Protein AF-A0A0R2S0A8-F1 (afdb_monomer_lite)

Sequence (64 aa):
DDDKYKIPGLIADLQDDFEVYYNKNLSLCTIRHYAKDSTFDFLKQREVILEQRSRNTLQLVVKE

pLDDT: mean 85.58, std 9.64, range [60.06, 97.44]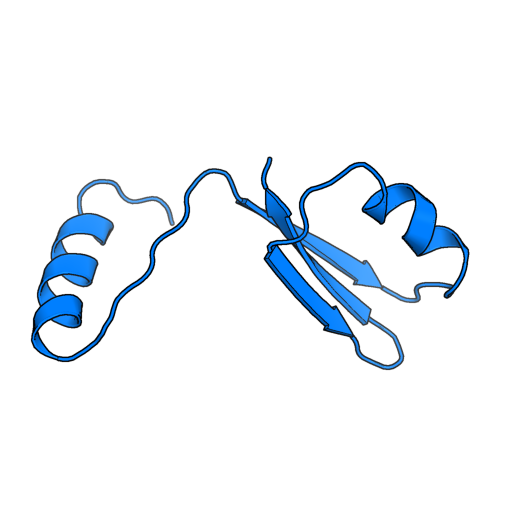

Foldseek 3Di:
DPDVVPVVVVQVVVVVPDDDDDDPQKDKDKDFQDDPPVVVVVVVVWAWPDWDDDPTMIITITHD

Secondary structure (DSSP, 8-state):
---TTTHHHHHHHHHTTS------SEEEEEEES--TTTHHHHHTTS-EEEEEE-SSEEEEEEE-

Structure (mmCIF, N/CA/C/O backbone):
data_AF-A0A0R2S0A8-F1
#
_entry.id   AF-A0A0R2S0A8-F1
#
loop_
_atom_site.group_PDB
_atom_site.id
_atom_site.type_symbol
_atom_site.label_atom_id
_atom_site.label_alt_id
_atom_site.label_comp_id
_atom_site.label_asym_id
_atom_site.label_entity_id
_atom_site.label_seq_id
_atom_site.pdbx_PDB_ins_code
_atom_site.Cartn_x
_atom_site.Cartn_y
_atom_site.Cartn_z
_atom_site.occupancy
_atom_site.B_iso_or_equiv
_atom_site.auth_seq_id
_atom_site.auth_comp_id
_atom_site.auth_asym_id
_atom_site.auth_atom_id
_atom_site.pdbx_PDB_model_num
ATOM 1 N N . ASP A 1 1 ? -9.412 9.439 -1.311 1.00 60.06 1 ASP A N 1
ATOM 2 C CA . ASP A 1 1 ? -9.567 8.290 -0.400 1.00 60.06 1 ASP A CA 1
ATOM 3 C C . ASP A 1 1 ? -9.071 8.501 1.032 1.00 60.06 1 ASP A C 1
ATOM 5 O O . ASP A 1 1 ? -9.450 7.704 1.875 1.00 60.06 1 ASP A O 1
ATOM 9 N N . ASP A 1 2 ? -8.355 9.583 1.379 1.00 67.44 2 ASP A N 1
ATOM 10 C CA . ASP A 1 2 ? -8.069 9.934 2.791 1.00 67.44 2 ASP A CA 1
ATOM 11 C C . ASP A 1 2 ? -9.226 10.736 3.427 1.00 67.44 2 ASP A C 1
ATOM 13 O O . ASP A 1 2 ? -9.132 11.941 3.677 1.00 67.44 2 ASP A O 1
ATOM 17 N N . ASP A 1 3 ? -10.379 10.084 3.601 1.00 78.44 3 ASP A N 1
ATOM 18 C CA . ASP A 1 3 ? -11.537 10.690 4.266 1.00 78.44 3 ASP A CA 1
ATOM 19 C C . ASP A 1 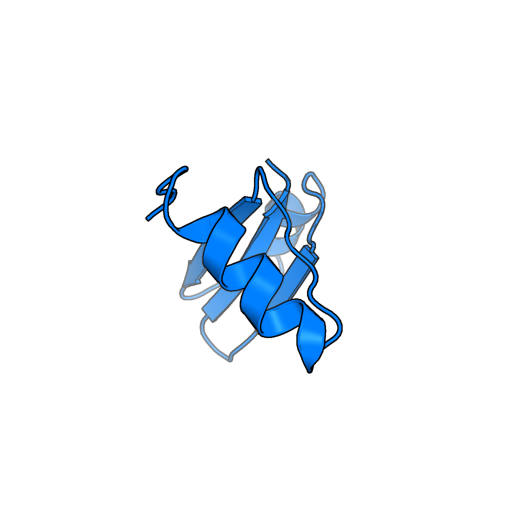3 ? -11.378 10.597 5.790 1.00 78.44 3 ASP A C 1
ATOM 21 O O . ASP A 1 3 ? -11.583 9.548 6.411 1.00 78.44 3 ASP A O 1
ATOM 25 N N . LYS A 1 4 ? -11.038 11.739 6.395 1.00 76.62 4 LYS A N 1
ATOM 26 C CA . LYS A 1 4 ? -10.765 11.887 7.830 1.00 76.62 4 LYS A CA 1
ATOM 27 C C . LYS A 1 4 ? -11.918 11.455 8.737 1.00 76.62 4 LYS A C 1
ATOM 29 O O . LYS A 1 4 ? -11.672 11.218 9.915 1.00 76.62 4 LYS A O 1
ATOM 34 N N . TYR A 1 5 ? -13.141 11.356 8.220 1.00 81.00 5 TYR A N 1
ATOM 35 C CA . TYR A 1 5 ? -14.309 10.969 9.009 1.00 81.00 5 TYR A CA 1
ATOM 36 C C . TYR A 1 5 ? -14.656 9.483 8.888 1.00 81.00 5 TYR A C 1
ATOM 38 O O . TYR A 1 5 ? -15.319 8.951 9.772 1.00 81.00 5 TYR A O 1
ATOM 46 N N . LYS A 1 6 ? -14.197 8.796 7.833 1.00 84.38 6 LYS A N 1
ATOM 47 C CA . LYS A 1 6 ? -14.526 7.378 7.588 1.00 84.38 6 LYS A CA 1
ATOM 48 C C . LYS A 1 6 ? -13.444 6.419 8.063 1.00 84.38 6 LYS A C 1
ATOM 50 O O . LYS A 1 6 ? -13.757 5.364 8.604 1.00 84.38 6 LYS A O 1
ATOM 55 N N . ILE A 1 7 ? -12.179 6.790 7.875 1.00 88.00 7 ILE A N 1
ATOM 56 C CA . ILE A 1 7 ? -11.037 5.926 8.197 1.00 88.00 7 ILE A CA 1
ATOM 57 C C . ILE A 1 7 ? -10.963 5.584 9.700 1.00 88.00 7 ILE A C 1
ATOM 59 O O . I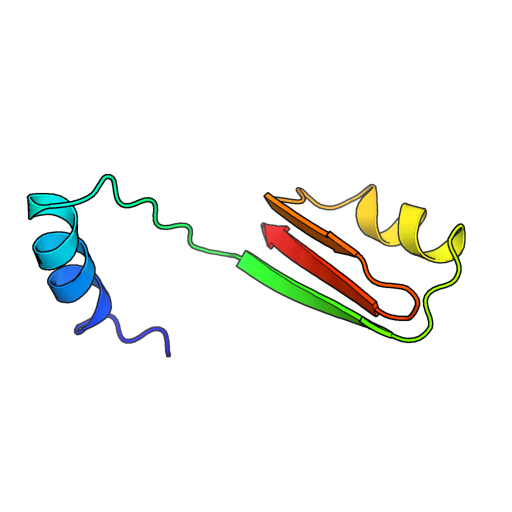LE A 1 7 ? -10.757 4.412 10.008 1.00 88.00 7 ILE A O 1
ATOM 63 N N . PRO A 1 8 ? -11.168 6.523 10.652 1.00 89.75 8 PRO A N 1
ATOM 64 C CA . PRO A 1 8 ? -11.046 6.197 12.075 1.00 89.75 8 PRO A CA 1
ATOM 65 C C . PRO A 1 8 ? -12.086 5.187 12.569 1.00 89.75 8 PRO A C 1
ATOM 67 O O . PRO A 1 8 ? -11.732 4.292 13.328 1.00 89.75 8 PRO A O 1
ATOM 70 N N . GLY A 1 9 ? -13.343 5.313 12.124 1.00 91.50 9 GLY A N 1
ATOM 71 C CA . GLY A 1 9 ? -14.412 4.383 12.506 1.00 91.50 9 GLY A CA 1
ATOM 72 C C . GLY A 1 9 ? -14.141 2.973 11.992 1.00 91.50 9 GLY A C 1
ATOM 73 O O . GLY A 1 9 ? -14.180 2.024 12.760 1.00 91.50 9 GLY A O 1
ATOM 74 N N . LEU A 1 10 ? -13.734 2.854 10.724 1.00 91.75 10 LEU A N 1
ATOM 75 C CA . LEU A 1 10 ? -13.388 1.561 10.136 1.00 91.75 10 LEU A CA 1
ATOM 76 C C . LEU A 1 10 ? -12.208 0.879 10.848 1.00 91.75 10 LEU A C 1
ATOM 78 O O . LEU A 1 10 ? -12.223 -0.333 11.024 1.00 91.75 10 LEU A O 1
ATOM 82 N N . ILE A 1 11 ? -11.177 1.639 11.238 1.00 91.75 11 ILE A N 1
ATOM 83 C CA . ILE A 1 11 ? -10.046 1.079 11.992 1.00 91.75 11 ILE A CA 1
ATOM 84 C C . ILE A 1 11 ? -10.521 0.559 13.349 1.00 91.75 11 ILE A C 1
ATOM 86 O O . ILE A 1 11 ? -10.128 -0.542 13.717 1.00 91.75 11 ILE A O 1
ATOM 90 N N . ALA A 1 12 ? -11.360 1.318 14.062 1.00 93.50 12 ALA A N 1
ATOM 91 C CA . ALA A 1 12 ? -11.889 0.900 15.357 1.00 93.50 12 ALA A CA 1
ATOM 92 C C . ALA A 1 12 ? -12.697 -0.402 15.240 1.00 93.50 12 ALA A C 1
ATOM 94 O O . ALA A 1 12 ? -12.412 -1.346 15.965 1.00 93.50 12 ALA A O 1
ATOM 95 N N . ASP A 1 13 ? -13.608 -0.485 14.267 1.00 95.50 13 ASP A N 1
ATOM 96 C CA . ASP A 1 13 ? -14.435 -1.679 14.045 1.00 95.50 13 ASP A CA 1
ATOM 97 C C . ASP A 1 13 ? -13.585 -2.921 13.708 1.00 95.50 13 ASP A C 1
ATOM 99 O O . ASP A 1 13 ? -13.891 -4.030 14.131 1.00 95.50 13 ASP A O 1
ATOM 103 N N . LEU A 1 14 ? -12.495 -2.758 12.947 1.00 95.25 14 LEU A N 1
ATOM 104 C CA . LEU A 1 14 ? -11.601 -3.868 12.594 1.00 95.25 14 LEU A CA 1
ATOM 105 C C . LEU A 1 14 ? -10.672 -4.283 13.742 1.00 95.25 14 LEU A C 1
ATOM 107 O O . LEU A 1 14 ? -10.218 -5.424 13.765 1.00 95.25 14 LEU A O 1
ATOM 111 N N . GLN A 1 15 ? -10.363 -3.378 14.673 1.00 95.62 15 GLN A N 1
ATOM 112 C CA . GLN A 1 15 ? -9.488 -3.664 15.813 1.00 95.62 15 GLN A CA 1
ATOM 113 C C . GLN A 1 15 ? -10.123 -4.597 16.847 1.00 95.62 15 GLN A C 1
ATOM 115 O O . GLN A 1 15 ? -9.391 -5.207 17.626 1.00 95.62 15 GLN A O 1
ATOM 120 N N . ASP A 1 16 ? -11.450 -4.738 16.833 1.00 96.44 16 ASP A N 1
ATOM 121 C CA . ASP A 1 16 ? -12.161 -5.676 17.703 1.00 96.44 16 ASP A CA 1
ATOM 122 C C . ASP A 1 16 ? -11.807 -7.140 17.374 1.00 96.44 16 ASP A C 1
ATOM 124 O O . ASP A 1 16 ? -11.667 -7.962 18.280 1.00 96.44 16 ASP A O 1
ATOM 128 N N . ASP A 1 17 ? -11.592 -7.448 16.089 1.00 97.44 17 ASP A N 1
ATOM 129 C CA . ASP A 1 17 ? -11.343 -8.811 15.598 1.00 97.44 17 ASP A CA 1
ATOM 130 C C . ASP A 1 17 ? -9.904 -9.038 15.092 1.00 97.44 17 ASP A C 1
ATOM 132 O O . ASP A 1 17 ? -9.456 -10.184 14.972 1.00 97.44 17 ASP A O 1
ATOM 136 N N . PHE A 1 18 ? -9.165 -7.969 14.771 1.00 96.12 18 PHE A N 1
ATOM 137 C CA . PHE A 1 18 ? -7.863 -8.049 14.105 1.00 96.12 18 PHE A CA 1
ATOM 138 C C . PHE A 1 18 ? -6.819 -7.108 14.707 1.00 96.12 18 PHE A C 1
ATOM 140 O O . PHE A 1 18 ? -7.107 -6.019 15.194 1.00 96.12 18 PHE A O 1
ATOM 147 N N . GLU A 1 19 ? -5.548 -7.482 14.571 1.00 94.31 19 GLU A N 1
ATOM 148 C CA . GLU A 1 19 ? -4.447 -6.561 14.830 1.00 94.31 19 GLU A CA 1
ATOM 149 C C . GLU A 1 19 ? -4.261 -5.626 13.625 1.00 94.31 19 GLU A C 1
ATOM 151 O O . GLU A 1 19 ? -3.728 -6.011 12.580 1.00 94.31 19 GLU A O 1
ATOM 156 N N . VAL A 1 20 ? -4.754 -4.393 13.749 1.00 93.25 20 VAL A N 1
ATOM 157 C CA . VAL A 1 20 ? -4.763 -3.418 12.650 1.00 93.25 20 VAL A CA 1
ATOM 158 C C . VAL A 1 20 ? -3.565 -2.476 12.738 1.00 93.25 20 VAL A C 1
ATOM 160 O O . VAL A 1 20 ? -3.400 -1.740 13.711 1.00 93.25 20 VAL A O 1
ATOM 163 N N . TYR A 1 21 ? -2.783 -2.430 11.658 1.00 89.56 21 TYR A N 1
ATOM 164 C CA . TYR A 1 21 ? -1.679 -1.493 11.461 1.00 89.56 21 TYR A CA 1
ATOM 165 C C . TYR A 1 21 ? -2.052 -0.453 10.403 1.00 89.56 21 TYR A C 1
ATOM 167 O O . TYR A 1 21 ? -2.492 -0.804 9.3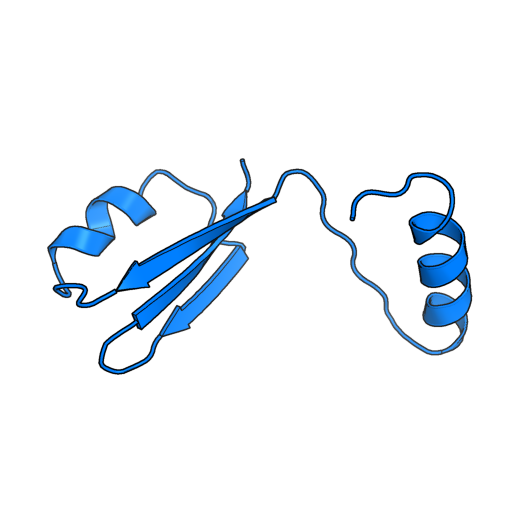08 1.00 89.56 21 TYR A O 1
ATOM 175 N N . TYR A 1 22 ? -1.859 0.831 10.713 1.00 88.50 22 TYR A N 1
ATOM 176 C CA . TYR A 1 22 ? -2.177 1.929 9.802 1.00 88.50 22 TYR A CA 1
ATOM 177 C C . TYR A 1 22 ? -1.034 2.942 9.715 1.00 88.50 22 TYR A C 1
ATOM 179 O O . TYR A 1 22 ? -0.666 3.579 10.704 1.00 88.50 22 TYR A O 1
ATOM 187 N N . ASN A 1 23 ? -0.515 3.134 8.502 1.00 89.12 23 ASN A N 1
ATOM 188 C CA . ASN A 1 23 ? 0.636 3.987 8.230 1.00 89.12 23 ASN A CA 1
ATOM 189 C C . ASN A 1 23 ? 0.204 5.176 7.363 1.00 89.12 23 ASN A C 1
ATOM 191 O O . ASN A 1 23 ? -0.488 5.008 6.360 1.00 89.12 23 ASN A O 1
ATOM 195 N N . LYS A 1 24 ? 0.642 6.382 7.734 1.00 88.50 24 LYS A N 1
ATOM 196 C CA . LYS A 1 24 ? 0.457 7.611 6.946 1.00 88.50 24 LYS A CA 1
ATOM 197 C C . LYS A 1 24 ? 1.757 8.004 6.247 1.00 88.50 24 LYS A C 1
ATOM 199 O O . LYS A 1 24 ? 2.821 7.507 6.608 1.00 88.50 24 LYS A O 1
ATOM 204 N N . ASN A 1 25 ? 1.652 8.944 5.306 1.00 90.25 25 ASN A N 1
ATOM 205 C CA . ASN A 1 25 ? 2.783 9.508 4.558 1.00 90.25 25 ASN A CA 1
ATOM 206 C C . ASN A 1 25 ? 3.536 8.421 3.782 1.00 90.25 25 ASN A C 1
ATOM 208 O O . ASN A 1 25 ? 4.742 8.231 3.930 1.00 90.25 25 ASN A O 1
ATOM 212 N N . LEU A 1 26 ? 2.772 7.649 3.010 1.00 90.69 26 LEU A N 1
ATOM 213 C CA . LEU A 1 26 ? 3.286 6.601 2.146 1.00 90.69 26 LEU A CA 1
ATOM 214 C C . LEU A 1 26 ? 2.997 6.953 0.693 1.00 90.69 26 LEU A C 1
ATOM 216 O O . LEU A 1 26 ? 1.915 7.428 0.357 1.00 90.69 26 LEU A O 1
ATOM 220 N N . SER A 1 27 ? 3.944 6.621 -0.169 1.00 90.56 27 SER A N 1
ATOM 221 C CA . SER A 1 27 ? 3.835 6.745 -1.613 1.00 90.56 27 SER A CA 1
ATOM 222 C C . SER A 1 27 ? 3.903 5.360 -2.263 1.00 90.56 27 SER A C 1
ATOM 224 O O . SER A 1 27 ? 4.792 4.560 -1.965 1.00 90.56 27 SER A O 1
ATOM 226 N N . LEU A 1 28 ? 2.976 5.083 -3.186 1.00 91.75 28 LEU A N 1
ATOM 227 C CA . LEU A 1 28 ? 2.991 3.883 -4.026 1.00 91.75 28 LEU A CA 1
ATOM 228 C C . LEU A 1 28 ? 3.720 4.182 -5.339 1.00 91.75 28 LEU A C 1
ATOM 230 O O . LEU A 1 28 ? 3.236 4.944 -6.175 1.00 91.75 28 LEU A O 1
ATOM 234 N N . CYS A 1 29 ? 4.867 3.544 -5.554 1.00 89.38 29 CYS A N 1
ATOM 235 C CA . CYS A 1 29 ? 5.621 3.631 -6.799 1.00 89.38 29 CYS A CA 1
ATOM 236 C C . CYS A 1 29 ? 5.465 2.335 -7.600 1.00 89.38 29 CYS A C 1
ATOM 238 O O . CYS A 1 29 ? 5.548 1.238 -7.054 1.00 89.38 29 CYS A O 1
ATOM 240 N N . THR A 1 30 ? 5.243 2.448 -8.911 1.00 91.25 30 THR A N 1
ATOM 241 C CA . THR A 1 30 ? 5.200 1.295 -9.819 1.00 91.25 30 THR A CA 1
ATOM 242 C C . THR A 1 30 ? 6.138 1.532 -10.994 1.00 91.25 30 THR A C 1
ATOM 244 O O . THR A 1 30 ? 5.918 2.435 -11.798 1.00 91.25 30 THR A O 1
ATOM 247 N N . ILE A 1 31 ? 7.163 0.690 -11.119 1.00 87.88 31 ILE A N 1
ATOM 248 C CA . ILE A 1 31 ? 8.140 0.723 -12.208 1.00 87.88 31 ILE A CA 1
ATOM 249 C C . ILE A 1 31 ? 7.842 -0.440 -13.153 1.00 87.88 31 ILE A C 1
ATOM 251 O O . ILE A 1 31 ? 7.888 -1.609 -12.765 1.00 87.88 31 ILE A O 1
ATOM 255 N N . ARG A 1 32 ? 7.530 -0.121 -14.410 1.00 89.88 32 ARG A N 1
ATOM 256 C CA . ARG A 1 32 ? 7.287 -1.106 -15.472 1.00 89.88 32 ARG A CA 1
ATOM 257 C C . ARG A 1 32 ? 8.542 -1.302 -16.310 1.00 89.88 32 ARG A C 1
ATOM 259 O O . ARG A 1 32 ? 9.319 -0.370 -16.470 1.00 89.88 32 ARG A O 1
ATOM 266 N N . HIS A 1 33 ? 8.706 -2.505 -16.854 1.00 88.06 33 HIS A N 1
ATOM 267 C CA . HIS A 1 33 ? 9.850 -2.898 -17.681 1.00 88.06 33 HIS A CA 1
ATOM 268 C C . HIS A 1 33 ? 11.192 -2.552 -17.022 1.00 88.06 33 HIS A C 1
ATOM 270 O O . HIS A 1 33 ? 12.103 -2.037 -17.665 1.00 88.06 33 HIS A O 1
ATOM 276 N N . TYR A 1 34 ? 11.292 -2.788 -15.711 1.00 77.88 34 TYR A N 1
ATOM 277 C CA . TYR A 1 34 ? 12.469 -2.399 -14.950 1.00 77.88 34 TYR A CA 1
ATOM 278 C C . TYR A 1 34 ? 13.692 -3.240 -15.353 1.00 77.88 34 TYR A C 1
ATOM 280 O O . TYR A 1 34 ? 13.612 -4.465 -15.464 1.00 77.88 34 TYR A O 1
ATOM 288 N N . ALA A 1 35 ? 14.841 -2.589 -15.530 1.00 77.31 35 ALA A N 1
ATOM 289 C CA . ALA A 1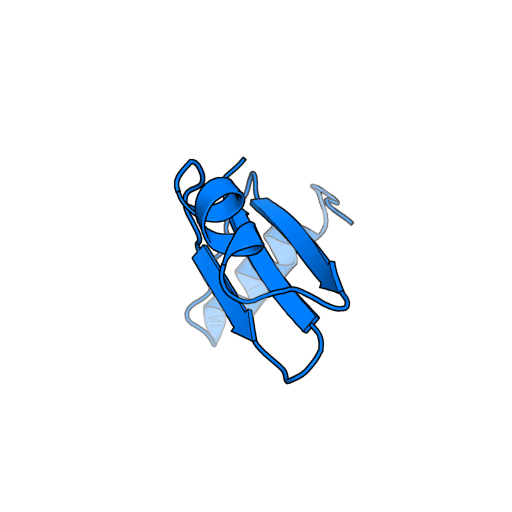 35 ? 16.130 -3.270 -15.575 1.00 77.31 35 ALA A CA 1
ATOM 290 C C . ALA A 1 35 ? 16.631 -3.461 -14.136 1.00 77.31 35 ALA A C 1
ATOM 292 O O . ALA A 1 35 ? 16.474 -2.565 -13.305 1.00 77.31 35 ALA A O 1
ATOM 293 N N . LYS A 1 36 ? 17.208 -4.630 -13.818 1.00 67.31 36 LYS A N 1
ATOM 294 C CA . LYS A 1 36 ? 17.623 -4.969 -12.441 1.00 67.31 36 LYS A CA 1
ATOM 295 C C . LYS A 1 36 ? 18.590 -3.945 -11.831 1.00 67.31 36 LYS A C 1
ATOM 297 O O . LYS A 1 36 ? 18.520 -3.724 -10.625 1.00 67.31 36 LYS A O 1
ATOM 302 N N . ASP A 1 37 ? 19.414 -3.307 -12.657 1.00 65.81 37 ASP A N 1
ATOM 303 C CA . ASP A 1 37 ? 20.497 -2.437 -12.194 1.00 65.81 37 ASP A CA 1
ATOM 304 C C . ASP A 1 37 ? 20.049 -0.981 -11.981 1.00 65.81 37 ASP A C 1
ATOM 306 O O . ASP A 1 37 ? 20.497 -0.331 -11.042 1.00 65.81 37 ASP A O 1
ATOM 310 N N . SER A 1 38 ? 19.102 -0.469 -12.777 1.00 64.56 38 SER A N 1
ATOM 311 C CA . SER A 1 38 ? 18.681 0.941 -12.707 1.00 64.56 38 SER A CA 1
ATOM 312 C C . SER A 1 38 ? 17.713 1.243 -11.560 1.00 64.56 38 SER A C 1
ATOM 314 O O . SER A 1 38 ? 17.578 2.389 -11.142 1.00 64.56 38 SER A O 1
ATOM 316 N N . THR A 1 39 ? 17.009 0.233 -11.041 1.00 64.81 39 THR A N 1
ATOM 317 C CA . THR A 1 39 ? 16.057 0.423 -9.933 1.00 64.81 39 THR A CA 1
ATOM 318 C C . THR A 1 39 ? 16.729 0.591 -8.577 1.00 64.81 39 THR A C 1
ATOM 320 O O . THR A 1 39 ? 16.116 1.129 -7.659 1.00 64.81 39 THR A O 1
ATOM 323 N N . PHE A 1 40 ? 17.977 0.143 -8.434 1.00 66.44 40 PHE A N 1
ATOM 324 C CA . PHE A 1 40 ? 18.649 0.086 -7.138 1.00 66.44 40 PHE A CA 1
ATOM 325 C C . PHE A 1 40 ? 18.989 1.477 -6.590 1.00 66.44 40 PHE A C 1
ATOM 327 O O . PHE A 1 40 ? 18.890 1.711 -5.388 1.00 66.44 40 PHE A O 1
ATOM 334 N N . ASP A 1 41 ? 19.330 2.424 -7.461 1.00 70.00 41 ASP A N 1
ATOM 335 C CA . ASP A 1 41 ? 19.703 3.773 -7.029 1.00 70.00 41 ASP A CA 1
ATOM 336 C C . ASP A 1 41 ? 18.490 4.620 -6.620 1.00 70.00 41 ASP A C 1
ATOM 338 O O . ASP A 1 41 ? 18.591 5.416 -5.689 1.00 70.00 41 ASP A O 1
ATOM 342 N N . PHE A 1 42 ? 17.319 4.384 -7.225 1.00 70.94 42 PHE A N 1
ATOM 343 C CA . PHE A 1 42 ? 16.054 4.977 -6.770 1.00 70.94 42 PHE A CA 1
ATOM 344 C C . PHE A 1 42 ? 15.640 4.456 -5.383 1.00 70.94 42 PHE A C 1
ATOM 346 O O . PHE A 1 42 ? 15.102 5.204 -4.568 1.00 70.94 42 PHE A O 1
ATOM 353 N N . LEU A 1 43 ? 15.911 3.176 -5.114 1.00 72.50 43 LEU A N 1
ATOM 354 C CA . LEU A 1 43 ? 15.585 2.509 -3.854 1.00 72.50 43 LEU A CA 1
ATOM 355 C C . LEU A 1 43 ? 16.507 2.913 -2.700 1.00 72.50 43 LEU A C 1
ATOM 357 O O . LEU A 1 43 ? 16.038 3.065 -1.578 1.00 72.50 43 LEU A O 1
ATOM 361 N N . LYS A 1 44 ? 17.804 3.128 -2.960 1.00 71.38 44 LYS A N 1
ATOM 362 C CA . LYS A 1 44 ? 18.818 3.423 -1.925 1.00 71.38 44 LYS A CA 1
ATOM 363 C C . LYS A 1 44 ? 18.511 4.643 -1.050 1.00 71.38 44 LYS A C 1
ATOM 365 O O . LYS A 1 44 ? 19.059 4.739 0.042 1.00 71.38 44 LYS A O 1
ATOM 370 N N . GLN A 1 45 ? 17.696 5.582 -1.528 1.00 75.06 45 GLN A N 1
ATOM 371 C CA . GLN A 1 45 ? 17.403 6.833 -0.821 1.00 75.06 45 GLN A CA 1
ATOM 372 C C . GLN A 1 45 ? 16.044 6.839 -0.109 1.00 75.06 45 GLN A C 1
ATOM 374 O O . GLN A 1 45 ? 15.686 7.855 0.480 1.00 75.06 45 GLN A O 1
ATOM 379 N N . ARG A 1 46 ? 15.268 5.749 -0.173 1.00 81.75 46 ARG A N 1
ATOM 380 C CA . ARG A 1 46 ? 13.902 5.705 0.366 1.00 81.75 46 ARG A CA 1
ATOM 381 C C . ARG A 1 46 ? 13.729 4.570 1.365 1.00 81.75 46 ARG A C 1
ATOM 383 O O . ARG A 1 46 ? 14.247 3.474 1.172 1.00 81.75 46 ARG A O 1
ATOM 390 N N . GLU A 1 47 ? 12.950 4.823 2.411 1.00 89.44 47 GLU A N 1
ATOM 391 C CA . GLU A 1 47 ? 12.529 3.786 3.353 1.00 89.44 47 GLU A CA 1
ATOM 392 C C . GLU A 1 47 ? 11.429 2.940 2.692 1.00 89.44 47 GLU A C 1
ATOM 394 O O . GLU A 1 47 ? 10.291 3.389 2.532 1.00 89.44 47 GLU A O 1
ATOM 399 N N . VAL A 1 48 ? 11.786 1.733 2.245 1.00 89.94 48 VAL A N 1
ATOM 400 C CA . VAL A 1 48 ? 10.853 0.787 1.615 1.00 89.94 48 VAL A CA 1
ATOM 401 C C . VAL A 1 48 ? 10.124 0.000 2.698 1.00 89.94 48 VAL A C 1
ATOM 403 O O . VAL A 1 48 ? 10.745 -0.732 3.462 1.00 89.94 48 VAL A O 1
ATOM 406 N N . ILE A 1 49 ? 8.799 0.128 2.730 1.00 91.94 49 ILE A N 1
ATOM 407 C CA . ILE A 1 49 ? 7.918 -0.582 3.666 1.00 91.94 49 ILE A CA 1
ATOM 408 C C . ILE A 1 49 ? 7.438 -1.906 3.063 1.00 91.94 49 ILE A C 1
ATOM 410 O O . ILE A 1 49 ? 7.295 -2.901 3.769 1.00 91.94 49 ILE A O 1
ATOM 414 N N . LEU A 1 50 ? 7.200 -1.929 1.748 1.00 91.62 50 LEU A N 1
ATOM 415 C CA . LEU A 1 50 ? 6.778 -3.123 1.021 1.00 91.62 50 LEU A CA 1
ATOM 416 C C . LEU A 1 50 ? 7.377 -3.133 -0.386 1.00 91.62 50 LEU A C 1
ATOM 418 O O . LEU A 1 50 ? 7.297 -2.133 -1.100 1.00 91.62 50 LEU A O 1
ATOM 422 N N . GLU A 1 51 ? 7.907 -4.281 -0.801 1.00 91.50 51 GLU A N 1
ATOM 423 C CA . GLU A 1 51 ? 8.335 -4.547 -2.175 1.00 91.50 51 GLU A CA 1
ATOM 424 C C . GLU A 1 51 ? 7.569 -5.746 -2.739 1.00 91.50 51 GLU A C 1
ATOM 426 O O . GLU A 1 51 ? 7.564 -6.831 -2.160 1.00 91.50 51 GLU A O 1
ATOM 431 N N . GLN A 1 52 ? 6.964 -5.565 -3.912 1.00 92.88 52 GLN A N 1
ATOM 432 C CA . GLN A 1 52 ? 6.394 -6.645 -4.704 1.00 92.88 52 GLN A CA 1
ATOM 433 C C . GLN A 1 52 ? 7.016 -6.648 -6.100 1.00 92.88 52 GLN A C 1
ATOM 435 O O . GLN A 1 52 ? 6.936 -5.674 -6.854 1.00 92.88 52 GLN A O 1
ATOM 440 N N . ARG A 1 53 ? 7.597 -7.786 -6.484 1.00 90.00 53 ARG A N 1
ATOM 441 C CA . ARG A 1 53 ? 8.310 -7.940 -7.751 1.00 90.00 53 ARG A CA 1
ATOM 442 C C . ARG A 1 53 ? 7.679 -9.014 -8.627 1.00 90.00 53 ARG A C 1
ATOM 444 O O . ARG A 1 53 ? 7.484 -10.149 -8.205 1.00 90.00 53 ARG A O 1
ATOM 451 N N . SER A 1 54 ? 7.423 -8.668 -9.883 1.00 89.44 54 SER A N 1
ATOM 452 C CA . SER A 1 54 ? 7.095 -9.605 -10.960 1.00 89.44 54 SER A CA 1
ATOM 453 C C . SER A 1 54 ? 8.162 -9.553 -12.059 1.00 89.44 54 SER A C 1
ATOM 455 O O . SER A 1 54 ? 9.155 -8.825 -11.954 1.00 89.44 54 SER A O 1
ATOM 457 N N . ARG A 1 55 ? 7.964 -10.316 -13.143 1.00 87.81 55 ARG A N 1
ATOM 458 C CA . ARG A 1 55 ? 8.896 -10.335 -14.285 1.00 87.81 55 ARG A CA 1
ATOM 459 C C . ARG A 1 55 ? 9.087 -8.955 -14.917 1.00 87.81 55 ARG A C 1
ATOM 461 O O . ARG A 1 55 ? 10.202 -8.622 -15.288 1.00 87.81 55 ARG A O 1
ATOM 468 N N . ASN A 1 56 ? 8.017 -8.162 -14.998 1.00 89.75 56 ASN A N 1
ATOM 469 C CA . ASN A 1 56 ? 8.008 -6.896 -15.738 1.00 89.75 56 ASN A CA 1
ATOM 470 C C . ASN A 1 56 ? 7.644 -5.689 -14.869 1.00 89.75 56 ASN A C 1
ATOM 472 O O . ASN A 1 56 ? 7.593 -4.569 -15.374 1.00 89.75 56 ASN A O 1
ATOM 476 N N . THR A 1 57 ? 7.317 -5.882 -13.593 1.00 91.25 57 THR A N 1
ATOM 477 C CA . THR A 1 57 ? 6.848 -4.794 -12.729 1.00 91.25 57 THR A CA 1
ATOM 478 C C . THR A 1 57 ? 7.453 -4.910 -11.344 1.00 91.25 57 THR A C 1
ATOM 480 O O . THR A 1 57 ? 7.463 -5.994 -10.763 1.00 91.25 57 THR A O 1
ATOM 483 N N . LEU A 1 58 ? 7.948 -3.786 -10.841 1.00 90.81 58 LEU A N 1
ATOM 484 C CA . LEU A 1 58 ? 8.371 -3.603 -9.465 1.00 90.81 58 LEU A CA 1
ATOM 485 C C . LEU A 1 58 ? 7.419 -2.591 -8.833 1.00 90.81 58 LEU A C 1
ATOM 487 O O . LEU A 1 58 ? 7.304 -1.467 -9.324 1.00 90.81 58 LEU A O 1
ATOM 491 N N . GLN A 1 59 ? 6.713 -3.003 -7.789 1.00 93.00 59 GLN A N 1
ATOM 492 C CA . GLN A 1 59 ? 5.808 -2.154 -7.031 1.00 93.00 59 GLN A CA 1
ATOM 493 C C . GLN A 1 59 ? 6.346 -1.984 -5.615 1.00 93.00 59 GLN A C 1
ATOM 495 O O . GLN A 1 59 ? 6.790 -2.945 -4.989 1.00 93.00 59 GLN A O 1
ATOM 500 N N . LEU A 1 60 ? 6.347 -0.742 -5.146 1.00 91.69 60 LEU A N 1
ATOM 501 C CA . LEU A 1 60 ? 7.004 -0.336 -3.914 1.00 91.69 60 LEU A CA 1
ATOM 502 C C . LEU A 1 60 ? 6.079 0.575 -3.125 1.00 91.69 60 LEU A C 1
ATOM 504 O O . LEU A 1 60 ? 5.542 1.535 -3.678 1.00 91.69 60 LEU A O 1
ATOM 508 N N . VAL A 1 61 ? 5.954 0.311 -1.832 1.00 93.06 61 VAL A N 1
ATOM 509 C CA . VAL A 1 61 ? 5.392 1.258 -0.871 1.00 93.06 61 VAL A CA 1
ATOM 510 C C . VAL A 1 61 ? 6.562 1.856 -0.113 1.00 93.06 61 VAL A C 1
ATOM 512 O O . VAL A 1 61 ? 7.295 1.137 0.567 1.00 93.06 61 VAL A O 1
ATOM 515 N N . VAL A 1 62 ? 6.758 3.158 -0.264 1.00 92.12 62 VAL A N 1
ATOM 516 C CA . VAL A 1 62 ? 7.848 3.898 0.376 1.00 92.12 62 VAL A CA 1
ATOM 517 C C . VAL A 1 62 ? 7.279 4.943 1.312 1.00 92.12 62 VAL A C 1
ATOM 519 O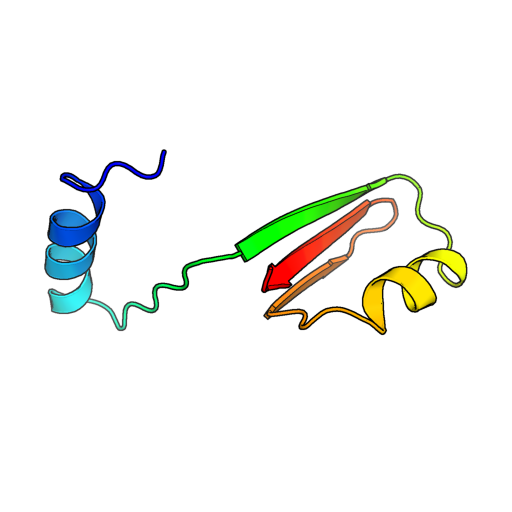 O . VAL A 1 62 ? 6.208 5.488 1.049 1.00 92.12 62 VAL A O 1
ATOM 522 N N . LYS A 1 63 ? 7.997 5.236 2.388 1.00 89.94 63 LYS A N 1
ATOM 523 C CA . LYS A 1 63 ? 7.705 6.408 3.207 1.00 89.94 63 LYS A CA 1
ATOM 524 C C . LYS A 1 63 ? 8.094 7.674 2.442 1.00 89.94 63 LYS A C 1
ATOM 526 O O . LYS A 1 63 ? 9.118 7.673 1.754 1.00 89.94 63 LYS A O 1
ATOM 531 N N . GLU A 1 64 ? 7.234 8.687 2.499 1.00 81.44 64 GLU A N 1
ATOM 532 C CA . GLU A 1 64 ? 7.522 10.023 1.955 1.00 81.44 64 GLU A CA 1
ATOM 533 C C . GLU A 1 64 ? 8.638 10.734 2.718 1.00 81.44 64 GLU A C 1
ATOM 535 O O . GLU A 1 64 ? 8.710 10.575 3.961 1.00 81.44 64 GLU A O 1
#

Radius of gyration: 15.56 Å; chains: 1; bounding box: 35×22×35 Å